Protein AF-A0A962PA14-F1 (afdb_monomer_lite)

pLDDT: mean 83.17, std 15.28, range [43.84, 97.19]

Secondary structure (DSSP, 8-state):
-----------PPPTT--EEEEEEEE-SS-EEEEEEETTTTEEEEEEEE-TTEEEEEEEE--TTS-EEEEEEETT----S--PEEEEE-TT-EEE--

Sequence (97 aa):
MMVTTVSGCTSSIPDNVEMITWYAVNPAGSLRIVLYDTVCGRRYGSLRLPGRQETAITTCAGEDGRASVRYRPHGYASRVEGWTYNTIRANQRVYMQ

Radius of gyration: 16.02 Å; chains: 1; bounding box: 36×52×32 Å

Structure (mmCIF, N/CA/C/O backbone):
data_AF-A0A962PA14-F1
#
_entry.id   AF-A0A962PA14-F1
#
loop_
_atom_site.group_PDB
_atom_site.id
_atom_site.type_symbol
_atom_site.label_atom_id
_atom_site.label_alt_id
_atom_site.label_comp_id
_atom_site.label_asym_id
_atom_site.label_entity_id
_atom_site.label_seq_id
_atom_site.pdbx_PDB_ins_code
_atom_site.Cartn_x
_atom_site.Cartn_y
_atom_site.Cartn_z
_atom_site.occupancy
_atom_site.B_iso_or_equiv
_atom_site.auth_seq_id
_atom_site.auth_comp_id
_atom_site.auth_asym_id
_atom_site.auth_atom_id
_atom_site.pdbx_PDB_model_num
ATOM 1 N N . MET A 1 1 ? -17.368 -44.787 14.087 1.00 44.12 1 MET A N 1
ATOM 2 C CA . MET A 1 1 ? -17.437 -43.810 12.981 1.00 44.12 1 MET A CA 1
ATOM 3 C C . MET A 1 1 ? -16.706 -42.566 13.463 1.00 44.12 1 MET A C 1
ATOM 5 O O . MET A 1 1 ? -17.167 -41.935 14.402 1.00 44.12 1 MET A O 1
ATOM 9 N N . MET A 1 2 ? -15.488 -42.340 12.977 1.00 43.84 2 MET A N 1
ATOM 10 C CA . MET A 1 2 ? -14.571 -41.324 13.505 1.00 43.84 2 MET A CA 1
ATOM 11 C C . MET A 1 2 ? -14.790 -40.032 12.716 1.00 43.84 2 MET A C 1
ATOM 13 O O . MET A 1 2 ? -14.583 -40.017 11.507 1.00 43.84 2 MET A O 1
ATOM 17 N N . VAL A 1 3 ? -15.292 -38.987 13.375 1.00 62.84 3 VAL A N 1
ATOM 18 C CA . VAL A 1 3 ? -15.520 -37.677 12.753 1.00 62.84 3 VAL A CA 1
ATOM 19 C C . VAL A 1 3 ? -14.189 -36.932 12.735 1.00 62.84 3 VAL A C 1
ATOM 21 O O . VAL A 1 3 ? -13.702 -36.485 13.769 1.00 62.84 3 VAL A O 1
ATOM 24 N N . THR A 1 4 ? -13.574 -36.842 11.562 1.00 58.72 4 THR A N 1
ATOM 25 C CA . THR A 1 4 ? -12.374 -36.040 11.318 1.00 58.72 4 THR A CA 1
ATOM 26 C C . THR A 1 4 ? -12.756 -34.560 11.290 1.00 58.72 4 THR A C 1
ATOM 28 O O . THR A 1 4 ? -13.488 -34.109 10.411 1.00 58.72 4 THR A O 1
ATOM 31 N N . THR A 1 5 ? -12.271 -33.791 12.264 1.00 54.78 5 THR A N 1
ATOM 32 C CA . THR A 1 5 ? -12.400 -32.330 12.311 1.00 54.78 5 THR A CA 1
ATOM 33 C C . THR A 1 5 ? -11.638 -31.693 11.151 1.00 54.78 5 THR A C 1
ATOM 35 O O . THR A 1 5 ? -10.419 -31.840 11.049 1.00 54.78 5 THR A O 1
ATOM 38 N N . VAL A 1 6 ? -12.339 -30.963 10.285 1.00 61.16 6 VAL A N 1
ATOM 39 C CA . VAL A 1 6 ? -11.713 -30.145 9.241 1.00 61.16 6 VAL A CA 1
ATOM 40 C C . VAL A 1 6 ? -11.268 -28.834 9.889 1.00 61.16 6 VAL A C 1
ATOM 42 O O . VAL A 1 6 ? -12.042 -27.885 9.987 1.00 61.16 6 VAL A O 1
ATOM 45 N N . SER A 1 7 ? -10.026 -28.777 10.369 1.00 54.84 7 SER A N 1
ATOM 46 C CA . SER A 1 7 ? -9.394 -27.520 10.784 1.00 54.84 7 SER A CA 1
ATOM 47 C C . SER A 1 7 ? -9.048 -26.709 9.536 1.00 54.84 7 SER A C 1
ATOM 49 O O . SER A 1 7 ? -7.924 -26.739 9.040 1.00 54.84 7 SER A O 1
ATOM 51 N N . GLY A 1 8 ? -10.039 -26.013 8.982 1.00 51.59 8 GLY A N 1
ATOM 52 C CA . GLY A 1 8 ? -9.797 -24.980 7.987 1.00 51.59 8 GLY A CA 1
ATOM 53 C C . GLY A 1 8 ? -9.124 -23.795 8.669 1.00 51.59 8 GLY A C 1
ATOM 54 O O . GLY A 1 8 ? -9.754 -23.119 9.477 1.00 51.59 8 GLY A O 1
ATOM 55 N N . CYS A 1 9 ? -7.854 -23.526 8.357 1.00 57.06 9 CYS A N 1
ATOM 56 C CA . CYS A 1 9 ? -7.214 -22.254 8.686 1.00 57.06 9 CYS A CA 1
ATOM 57 C C . CYS A 1 9 ? -7.881 -21.142 7.865 1.00 57.06 9 CYS A C 1
ATOM 59 O O . CYS A 1 9 ? -7.329 -20.677 6.869 1.00 57.06 9 CYS A O 1
ATOM 61 N N . THR A 1 10 ? -9.090 -20.730 8.248 1.00 50.41 10 THR A N 1
ATOM 62 C CA . THR A 1 10 ? -9.620 -19.451 7.796 1.00 50.41 10 THR A CA 1
ATOM 63 C C . THR A 1 10 ? -8.861 -18.393 8.587 1.00 50.41 10 THR A C 1
ATOM 65 O O . THR A 1 10 ? -9.011 -18.259 9.798 1.00 50.41 10 THR A O 1
ATOM 68 N N . SER A 1 11 ? -7.932 -17.702 7.929 1.00 51.03 11 SER A N 1
ATOM 69 C CA . SER A 1 11 ? -7.381 -16.456 8.458 1.00 51.03 11 SER A CA 1
ATOM 70 C C . SER A 1 11 ? -8.487 -15.412 8.310 1.00 51.03 11 SER A C 1
ATOM 72 O O . SER A 1 11 ? -8.492 -14.619 7.372 1.00 51.03 11 SER A O 1
ATOM 74 N N . SER A 1 12 ? -9.501 -15.495 9.172 1.00 57.69 12 SER A N 1
ATOM 75 C CA . SER A 1 12 ? -10.514 -14.458 9.301 1.00 57.69 12 SER A CA 1
ATOM 76 C C . SER A 1 12 ? -9.835 -13.266 9.959 1.00 57.69 12 SER A C 1
ATOM 78 O O . SER A 1 12 ? -9.325 -13.378 11.075 1.00 57.69 12 SER A O 1
ATOM 80 N N . ILE A 1 13 ? -9.770 -12.147 9.239 1.00 62.06 13 ILE A N 1
ATOM 81 C CA . ILE A 1 13 ? -9.438 -10.853 9.838 1.00 62.06 13 ILE A CA 1
ATOM 82 C C . ILE A 1 13 ? -10.409 -10.677 11.014 1.00 62.06 13 ILE A C 1
ATOM 84 O O . ILE A 1 13 ? -11.599 -10.923 10.808 1.00 62.06 13 ILE A O 1
ATOM 88 N N . PRO A 1 14 ? -9.944 -10.346 12.231 1.00 63.34 14 PRO A N 1
ATOM 89 C CA . PRO A 1 14 ? -10.850 -10.165 13.356 1.00 63.34 14 PRO A CA 1
ATOM 90 C C . PRO A 1 14 ? -11.908 -9.122 12.979 1.00 63.34 14 PRO A C 1
ATOM 92 O O . PRO A 1 14 ? -11.554 -8.069 12.446 1.00 63.34 14 PRO A O 1
ATOM 95 N N . ASP A 1 15 ? -13.187 -9.404 13.240 1.00 61.03 15 ASP A N 1
ATOM 96 C CA . ASP A 1 15 ? -14.315 -8.553 12.812 1.00 61.03 15 ASP A CA 1
ATOM 97 C C . ASP A 1 15 ? -14.240 -7.107 13.355 1.00 61.03 15 ASP A C 1
ATOM 99 O O . ASP A 1 15 ? -14.973 -6.227 12.912 1.00 61.03 15 ASP A O 1
ATOM 103 N N . ASN A 1 16 ? -13.342 -6.844 14.307 1.00 68.31 16 ASN A N 1
ATOM 104 C CA . ASN A 1 16 ? -13.109 -5.553 14.943 1.00 68.31 16 ASN A CA 1
ATOM 105 C C . ASN A 1 16 ? -11.916 -4.757 14.382 1.00 68.31 16 ASN A C 1
ATOM 107 O O . ASN A 1 16 ? -11.572 -3.727 14.962 1.00 68.31 16 ASN A O 1
ATOM 111 N N . VAL A 1 17 ? -11.258 -5.210 13.311 1.00 80.50 17 VAL A N 1
ATOM 112 C CA . VAL A 1 17 ? -10.152 -4.454 12.701 1.00 80.50 17 VAL A CA 1
ATOM 113 C C . VAL A 1 17 ? -10.681 -3.576 11.569 1.00 80.50 17 VAL A C 1
ATOM 115 O O . VAL A 1 17 ? -11.171 -4.072 10.555 1.00 80.50 17 VAL A O 1
ATOM 118 N N . GLU A 1 18 ? -10.574 -2.257 11.740 1.00 89.62 18 GLU A N 1
ATOM 119 C CA . GLU A 1 18 ? -10.936 -1.289 10.705 1.00 89.62 18 GLU A CA 1
ATOM 120 C C . GLU A 1 18 ? -10.051 -1.483 9.465 1.00 89.62 18 GLU A C 1
ATOM 122 O O . GLU A 1 18 ? -8.854 -1.742 9.564 1.00 89.62 18 GLU A O 1
ATOM 127 N N . MET A 1 19 ? -10.635 -1.363 8.274 1.00 92.94 19 MET A N 1
ATOM 128 C CA . MET A 1 19 ? -9.926 -1.506 7.004 1.00 92.94 19 MET A CA 1
ATOM 129 C C . MET A 1 19 ? -9.839 -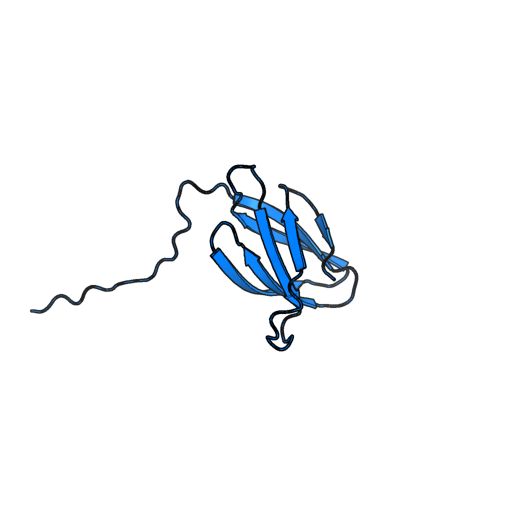0.151 6.312 1.00 92.94 19 MET A C 1
ATOM 131 O O . MET A 1 19 ? -10.855 0.509 6.103 1.00 92.94 19 MET A O 1
ATOM 135 N N . ILE A 1 20 ? -8.641 0.234 5.879 1.00 95.75 20 ILE A N 1
ATOM 136 C CA . ILE A 1 20 ? -8.427 1.463 5.115 1.00 95.75 20 ILE A CA 1
ATOM 137 C C . ILE A 1 20 ? -7.936 1.148 3.710 1.00 95.75 20 ILE A C 1
ATOM 139 O O . ILE A 1 20 ? -7.140 0.234 3.493 1.00 95.75 20 ILE A O 1
ATOM 143 N N . THR A 1 21 ? -8.392 1.941 2.744 1.00 97.19 21 THR A N 1
ATOM 144 C CA . THR A 1 21 ? -7.898 1.882 1.366 1.00 97.19 21 THR A CA 1
ATOM 145 C C . THR A 1 21 ? -6.919 3.021 1.119 1.00 97.19 21 THR A C 1
ATOM 147 O O . THR A 1 21 ? -7.183 4.166 1.481 1.00 97.19 21 THR A O 1
ATOM 150 N N . TRP A 1 22 ? -5.785 2.705 0.507 1.00 96.56 22 TRP A N 1
ATOM 151 C CA . TRP A 1 22 ? -4.732 3.638 0.116 1.00 96.56 22 TRP A CA 1
ATOM 152 C C . TRP A 1 22 ? -4.202 3.274 -1.277 1.00 96.56 22 TRP A C 1
ATOM 154 O O . TRP A 1 22 ? -4.562 2.239 -1.838 1.00 96.56 22 TRP A O 1
ATOM 164 N N . TYR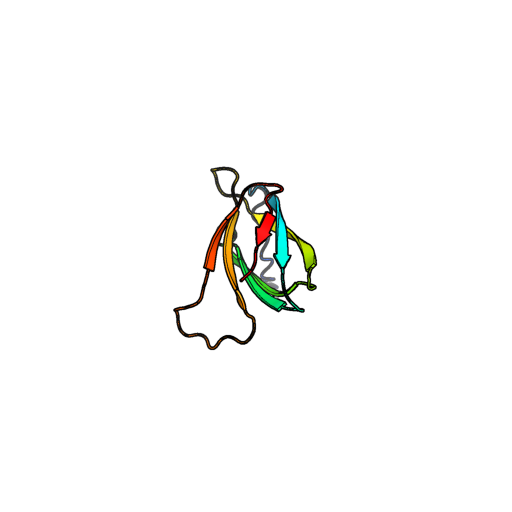 A 1 23 ? -3.371 4.132 -1.866 1.00 96.50 23 TYR A N 1
ATOM 165 C CA . TYR A 1 23 ? -2.984 4.028 -3.273 1.00 96.50 23 TYR A CA 1
ATOM 166 C C . TYR A 1 23 ? -1.476 3.831 -3.428 1.00 96.50 23 TYR A C 1
ATOM 168 O O . TYR A 1 23 ? -0.684 4.717 -3.106 1.00 96.50 23 TYR A O 1
ATOM 176 N N . ALA A 1 24 ? -1.068 2.677 -3.951 1.00 94.31 24 ALA A N 1
ATOM 177 C CA . ALA A 1 24 ? 0.309 2.430 -4.356 1.00 94.31 24 ALA A CA 1
ATOM 178 C C . ALA A 1 24 ? 0.562 3.037 -5.738 1.00 94.31 24 ALA A C 1
ATOM 180 O O . ALA A 1 24 ? -0.100 2.674 -6.711 1.00 94.31 24 ALA A O 1
ATOM 181 N N . VAL A 1 25 ? 1.533 3.940 -5.826 1.00 92.75 25 VAL A N 1
ATOM 182 C CA . VAL A 1 25 ? 1.905 4.632 -7.060 1.00 92.75 25 VAL A CA 1
ATOM 183 C C . VAL A 1 25 ? 3.252 4.114 -7.525 1.00 92.75 25 VAL A C 1
ATOM 185 O O . VAL A 1 25 ? 4.240 4.195 -6.801 1.00 92.75 25 VAL A O 1
ATOM 188 N N . ASN A 1 26 ? 3.309 3.604 -8.749 1.00 89.31 26 ASN A N 1
ATOM 189 C CA . ASN A 1 26 ? 4.559 3.199 -9.374 1.00 89.31 26 ASN A CA 1
ATOM 190 C C . ASN A 1 26 ? 4.947 4.224 -10.454 1.00 89.31 26 ASN A C 1
ATOM 192 O O . ASN A 1 26 ? 4.321 4.243 -11.516 1.00 89.31 26 ASN A O 1
ATOM 196 N N . PRO A 1 27 ? 5.952 5.087 -10.218 1.00 81.81 27 PRO A N 1
ATOM 197 C CA . PRO A 1 27 ? 6.314 6.142 -11.165 1.00 81.81 27 PRO A CA 1
ATOM 198 C C . PRO A 1 27 ? 7.036 5.619 -12.423 1.00 81.81 27 PRO A C 1
ATOM 200 O O . PRO A 1 27 ? 7.137 6.345 -13.413 1.00 81.81 27 PRO A O 1
ATOM 203 N N . ALA A 1 28 ? 7.538 4.380 -12.401 1.00 81.00 28 ALA A N 1
ATOM 204 C CA . ALA A 1 28 ? 8.379 3.802 -13.447 1.00 81.00 28 ALA A CA 1
ATOM 205 C C . ALA A 1 28 ? 7.615 2.784 -14.328 1.00 81.00 28 ALA A C 1
ATOM 207 O O . ALA A 1 28 ? 6.414 2.924 -14.568 1.00 81.00 28 ALA A O 1
ATOM 208 N N . GLY A 1 29 ? 8.325 1.785 -14.871 1.00 81.12 29 GLY A N 1
ATOM 209 C CA . GLY A 1 29 ? 7.745 0.649 -15.605 1.00 81.12 29 GLY A CA 1
ATOM 210 C C . GLY A 1 29 ? 7.045 -0.354 -14.684 1.00 81.12 29 GLY A C 1
ATOM 211 O O . GLY A 1 29 ? 6.981 -0.143 -13.483 1.00 81.12 29 GLY A O 1
ATOM 212 N N . SER A 1 30 ? 6.514 -1.465 -15.210 1.00 83.38 30 SER A N 1
ATOM 213 C CA . SER A 1 30 ? 5.784 -2.440 -14.380 1.00 83.38 30 SER A CA 1
ATOM 214 C C . SER A 1 30 ? 6.655 -3.019 -13.260 1.00 83.38 30 SER A C 1
ATOM 216 O O . SER A 1 30 ? 7.686 -3.629 -13.541 1.00 83.38 30 SER A O 1
ATOM 218 N N . LEU A 1 31 ? 6.195 -2.901 -12.016 1.00 87.31 31 LEU A N 1
ATOM 219 C CA . LEU A 1 31 ? 6.864 -3.431 -10.831 1.00 87.31 31 LEU A CA 1
ATOM 220 C C . LEU A 1 31 ? 5.988 -4.514 -10.207 1.00 87.31 31 LEU A C 1
ATOM 222 O O . LEU A 1 31 ? 4.763 -4.404 -10.184 1.00 87.31 31 LEU A O 1
ATOM 226 N N . ARG A 1 32 ? 6.602 -5.572 -9.683 1.00 91.06 32 ARG A N 1
ATOM 227 C CA . ARG A 1 32 ? 5.918 -6.477 -8.758 1.00 91.06 32 ARG A CA 1
ATOM 228 C C . ARG A 1 32 ? 6.500 -6.272 -7.380 1.00 91.06 32 ARG A C 1
ATOM 230 O O . ARG A 1 32 ? 7.719 -6.253 -7.248 1.00 91.06 32 ARG A O 1
ATOM 237 N N . ILE A 1 33 ? 5.646 -6.173 -6.372 1.00 90.88 33 ILE A N 1
ATOM 238 C CA . ILE A 1 33 ? 6.067 -6.078 -4.978 1.00 90.88 33 ILE A CA 1
ATOM 239 C C . ILE A 1 33 ? 5.503 -7.232 -4.160 1.00 90.88 33 ILE A C 1
ATOM 241 O O . ILE A 1 33 ? 4.497 -7.858 -4.498 1.00 90.88 33 ILE A O 1
ATOM 245 N N . VAL A 1 34 ? 6.166 -7.512 -3.051 1.00 91.94 34 VAL A N 1
ATOM 246 C CA . VAL A 1 34 ? 5.569 -8.211 -1.922 1.00 91.94 34 VAL A CA 1
ATOM 247 C C . VAL A 1 34 ? 5.213 -7.147 -0.900 1.00 91.94 34 VAL A C 1
ATOM 249 O O . VAL A 1 34 ? 6.085 -6.376 -0.511 1.00 91.94 34 VAL A O 1
ATOM 252 N N . LEU A 1 35 ? 3.960 -7.127 -0.464 1.00 93.38 35 LEU A N 1
ATOM 253 C CA . LEU A 1 35 ? 3.483 -6.261 0.609 1.00 93.38 35 LEU A CA 1
ATOM 254 C C . LEU A 1 35 ? 3.117 -7.130 1.811 1.00 93.38 35 LEU A C 1
ATOM 256 O O . LEU A 1 35 ? 2.585 -8.232 1.666 1.00 93.38 35 LEU A O 1
ATOM 260 N N . TYR A 1 36 ? 3.413 -6.636 2.999 1.00 93.75 36 TYR A N 1
ATOM 261 C CA . TYR A 1 36 ? 3.044 -7.252 4.257 1.00 93.75 36 TYR A CA 1
ATOM 262 C C . TYR A 1 36 ? 2.384 -6.201 5.140 1.00 93.75 36 TYR A C 1
ATOM 264 O O . TYR A 1 36 ? 3.004 -5.198 5.480 1.00 93.75 36 TYR A O 1
ATOM 272 N N . ASP A 1 37 ? 1.133 -6.452 5.484 1.00 94.25 37 ASP A N 1
ATOM 273 C CA . ASP A 1 37 ? 0.359 -5.709 6.466 1.00 94.25 37 ASP A CA 1
ATOM 274 C C . ASP A 1 37 ? 0.744 -6.216 7.855 1.00 94.25 37 ASP A C 1
ATOM 276 O O . ASP A 1 37 ? 0.555 -7.394 8.168 1.00 94.25 37 ASP A O 1
ATOM 280 N N . THR A 1 38 ? 1.364 -5.356 8.658 1.00 94.00 38 THR A N 1
ATOM 281 C CA . THR A 1 38 ? 1.841 -5.725 9.994 1.00 94.00 38 THR A CA 1
ATOM 282 C C . THR A 1 38 ? 0.738 -5.677 11.040 1.00 94.00 38 THR A C 1
ATOM 284 O O . THR A 1 38 ? 0.885 -6.352 12.053 1.00 94.00 38 THR A O 1
ATOM 287 N N . VAL A 1 39 ? -0.361 -4.958 10.790 1.00 93.06 39 VAL A N 1
ATOM 288 C CA . VAL A 1 39 ? -1.499 -4.865 11.713 1.00 93.06 39 VAL A CA 1
ATOM 289 C C . VAL A 1 39 ? -2.237 -6.199 11.748 1.00 93.06 39 VAL A C 1
ATOM 291 O O . VAL A 1 39 ? -2.395 -6.798 12.804 1.00 93.06 39 VAL A O 1
ATOM 294 N N . CYS A 1 40 ? -2.614 -6.715 10.578 1.00 90.31 40 CYS A N 1
ATOM 295 C CA . CYS A 1 40 ? -3.300 -8.006 10.470 1.00 90.31 40 CYS A CA 1
ATOM 296 C C . CYS A 1 40 ? -2.366 -9.199 10.248 1.00 90.31 40 CYS A C 1
ATOM 298 O O . CYS A 1 40 ? -2.830 -10.328 10.095 1.00 90.31 40 CYS A O 1
ATOM 300 N N . GLY A 1 41 ? -1.052 -8.974 10.157 1.00 90.19 41 GLY A N 1
ATOM 301 C CA . GLY A 1 41 ? -0.085 -10.029 9.846 1.00 90.19 41 GLY A CA 1
ATOM 302 C C . GLY A 1 41 ? -0.300 -10.672 8.468 1.00 90.19 41 GLY A C 1
ATOM 303 O O . GLY A 1 41 ? 0.037 -11.840 8.264 1.00 90.19 41 GLY A O 1
ATOM 304 N N . ARG A 1 42 ? -0.877 -9.937 7.508 1.00 89.25 42 ARG A N 1
ATOM 305 C CA . ARG A 1 42 ? -1.278 -10.469 6.199 1.00 89.25 42 ARG A CA 1
ATOM 306 C C . ARG A 1 42 ? -0.228 -10.191 5.133 1.00 89.25 42 ARG A C 1
ATOM 308 O O . ARG A 1 42 ? 0.192 -9.058 4.912 1.00 89.25 42 ARG A O 1
ATOM 315 N N . ARG A 1 43 ? 0.143 -11.231 4.385 1.00 89.94 43 ARG A N 1
ATOM 316 C CA . ARG A 1 43 ? 1.037 -11.113 3.228 1.00 89.94 43 ARG A CA 1
ATOM 317 C C . ARG A 1 43 ? 0.252 -11.048 1.920 1.00 89.94 43 ARG A C 1
ATOM 319 O O . ARG A 1 43 ? -0.467 -11.981 1.579 1.00 89.94 43 ARG A O 1
ATOM 326 N N . TYR A 1 44 ? 0.500 -10.008 1.134 1.00 89.19 44 TYR A N 1
ATOM 327 C CA . TYR A 1 44 ? 0.072 -9.895 -0.256 1.00 89.19 44 TYR A CA 1
ATOM 328 C C . TYR A 1 44 ? 1.242 -10.301 -1.160 1.00 89.19 44 TYR A C 1
ATOM 330 O O . TYR A 1 44 ? 2.204 -9.555 -1.378 1.00 89.19 44 TYR A O 1
ATOM 338 N N . GLY A 1 45 ? 1.206 -11.550 -1.624 1.00 76.75 45 GLY A N 1
ATOM 339 C CA . GLY A 1 45 ? 2.242 -12.113 -2.482 1.00 76.75 45 GLY A CA 1
ATOM 340 C C . GLY A 1 45 ? 2.097 -11.646 -3.930 1.00 76.75 45 GLY A C 1
ATOM 341 O O . GLY A 1 45 ? 1.103 -11.957 -4.570 1.00 76.75 45 GLY A O 1
ATOM 342 N N . SER A 1 46 ? 3.121 -10.969 -4.460 1.00 83.38 46 SER A N 1
ATOM 343 C CA . SER A 1 46 ? 3.238 -10.610 -5.885 1.00 83.38 46 SER A CA 1
ATOM 344 C C . SER A 1 46 ? 2.160 -9.640 -6.395 1.00 83.38 46 SER A C 1
ATOM 346 O O . SER A 1 46 ? 1.507 -9.879 -7.410 1.00 83.38 46 SER A O 1
ATOM 348 N N . LEU A 1 47 ? 2.002 -8.500 -5.719 1.00 90.81 47 LEU A N 1
ATOM 349 C CA . LEU A 1 47 ? 1.174 -7.401 -6.216 1.00 90.81 47 LEU A CA 1
ATOM 350 C C . LEU A 1 47 ? 1.828 -6.784 -7.451 1.00 90.81 47 LEU A C 1
ATOM 352 O O . LEU A 1 47 ? 2.956 -6.291 -7.384 1.00 90.81 47 LEU A O 1
ATOM 356 N N . ARG A 1 48 ? 1.122 -6.808 -8.582 1.00 91.62 48 ARG A N 1
ATOM 357 C CA . ARG A 1 48 ? 1.552 -6.138 -9.810 1.00 91.62 48 ARG A CA 1
ATOM 358 C C . ARG A 1 48 ? 1.110 -4.680 -9.767 1.00 91.62 48 ARG A C 1
ATOM 360 O O .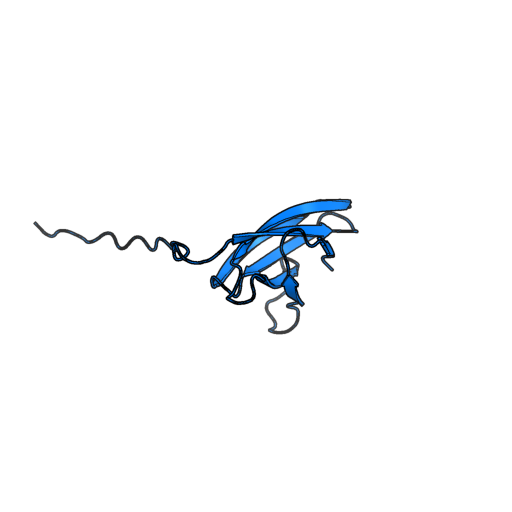 ARG A 1 48 ? -0.083 -4.409 -9.762 1.00 91.62 48 ARG A O 1
ATOM 367 N N . LEU A 1 49 ? 2.076 -3.772 -9.809 1.00 91.69 49 LEU A N 1
ATOM 368 C CA . LEU A 1 49 ? 1.860 -2.339 -9.927 1.00 91.69 49 LEU A CA 1
ATOM 369 C C . LEU A 1 49 ? 2.098 -1.920 -11.386 1.00 91.69 49 LEU A C 1
ATOM 371 O O . LEU A 1 49 ? 3.251 -1.938 -11.848 1.00 91.69 49 LEU A O 1
ATOM 375 N N . PRO A 1 50 ? 1.041 -1.586 -12.147 1.00 89.81 50 PRO A N 1
ATOM 376 C CA . PRO A 1 50 ? 1.201 -1.019 -13.475 1.00 89.81 50 PRO A CA 1
ATOM 377 C C . PRO A 1 50 ? 1.992 0.291 -13.395 1.00 89.81 50 PRO A C 1
ATOM 379 O O . PRO A 1 50 ? 1.882 1.046 -12.432 1.00 89.81 50 PRO A O 1
ATOM 382 N N . GLY A 1 51 ? 2.837 0.532 -14.394 1.00 89.06 51 GLY A N 1
ATOM 383 C CA . GLY A 1 51 ? 3.625 1.759 -14.453 1.00 89.06 51 GLY A CA 1
ATOM 384 C C . GLY A 1 51 ? 2.734 2.978 -14.670 1.00 89.06 51 GLY A C 1
ATOM 385 O O . GLY A 1 51 ? 1.776 2.908 -15.442 1.00 89.06 51 GLY A O 1
ATOM 386 N N . ARG A 1 52 ? 3.067 4.092 -14.011 1.00 86.44 52 ARG A N 1
ATOM 387 C CA . ARG A 1 52 ? 2.363 5.385 -14.096 1.00 86.44 52 ARG A CA 1
ATOM 388 C C . ARG A 1 52 ? 0.876 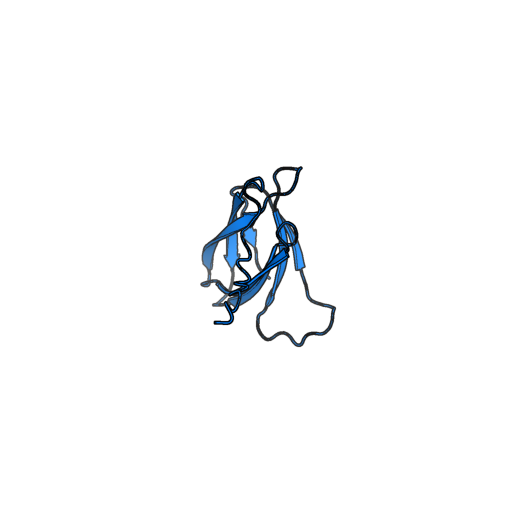5.315 -13.727 1.00 86.44 52 ARG A C 1
ATOM 390 O O . ARG A 1 52 ? 0.078 6.101 -14.227 1.00 86.44 52 ARG A O 1
ATOM 397 N N . GLN A 1 53 ? 0.504 4.363 -12.877 1.00 90.38 53 GLN A N 1
ATOM 398 C CA . GLN A 1 53 ? -0.870 4.156 -12.431 1.00 90.38 53 GLN A CA 1
ATOM 399 C C . GLN A 1 53 ? -0.923 3.981 -10.914 1.00 90.38 53 GLN A C 1
ATOM 401 O O . GLN A 1 53 ? 0.048 3.559 -10.280 1.00 90.38 53 GLN A O 1
ATOM 406 N N . GLU A 1 54 ? -2.083 4.302 -10.347 1.00 92.81 54 GLU A N 1
ATOM 407 C CA . GLU A 1 54 ? -2.398 4.057 -8.943 1.00 92.81 54 GLU A CA 1
ATOM 408 C C . GLU A 1 54 ? -3.051 2.682 -8.809 1.00 92.81 54 GLU A C 1
ATOM 410 O O . GLU A 1 54 ? -3.953 2.328 -9.566 1.00 92.81 54 GLU A O 1
ATOM 415 N N . THR A 1 55 ? -2.597 1.893 -7.842 1.00 94.44 55 THR A N 1
ATOM 416 C CA . THR A 1 55 ? -3.235 0.630 -7.465 1.00 94.44 55 THR A CA 1
ATOM 417 C C . THR A 1 55 ? -3.839 0.795 -6.084 1.00 94.44 55 THR A C 1
ATOM 419 O O . THR A 1 55 ? -3.111 1.052 -5.125 1.00 94.44 55 THR A O 1
ATOM 422 N N . ALA A 1 56 ? -5.160 0.659 -5.980 1.00 96.25 56 ALA A N 1
ATOM 423 C CA . ALA A 1 56 ? -5.841 0.663 -4.693 1.00 96.25 56 ALA A CA 1
ATOM 424 C C . ALA A 1 56 ? -5.479 -0.601 -3.901 1.00 96.25 56 ALA A C 1
ATOM 426 O O . ALA A 1 56 ? -5.520 -1.717 -4.425 1.00 96.25 56 ALA A O 1
ATOM 427 N N . ILE A 1 57 ? -5.113 -0.413 -2.638 1.00 94.88 57 ILE A N 1
ATOM 428 C CA . ILE A 1 57 ? -4.753 -1.470 -1.700 1.00 94.88 57 ILE A CA 1
ATOM 429 C C . ILE A 1 57 ? -5.537 -1.238 -0.418 1.00 94.88 57 ILE A C 1
ATOM 431 O O . ILE A 1 57 ? -5.497 -0.149 0.151 1.00 94.88 57 ILE A O 1
ATOM 435 N N . THR A 1 58 ? -6.230 -2.275 0.042 1.00 95.25 58 THR A N 1
ATOM 436 C CA . THR A 1 58 ? -6.959 -2.248 1.309 1.00 95.25 58 THR A CA 1
ATOM 437 C C . THR A 1 58 ? -6.200 -3.061 2.348 1.00 95.25 58 THR A C 1
ATOM 439 O O . THR A 1 58 ? -5.910 -4.239 2.133 1.00 95.25 58 THR A O 1
ATOM 442 N N . THR A 1 59 ? -5.864 -2.428 3.466 1.00 94.81 59 THR A N 1
ATOM 443 C CA . THR A 1 59 ? -5.099 -3.007 4.581 1.00 94.81 59 THR A CA 1
ATOM 444 C C . THR A 1 59 ? -5.768 -2.662 5.899 1.00 94.81 59 THR A C 1
ATOM 446 O O . THR A 1 59 ? -6.533 -1.702 5.984 1.00 94.81 59 THR A O 1
ATOM 449 N N . CYS A 1 60 ? -5.445 -3.425 6.927 1.00 94.62 60 CYS A N 1
ATOM 450 C CA . CYS A 1 60 ? -5.921 -3.194 8.272 1.00 94.62 60 CYS A CA 1
ATOM 451 C C . CYS A 1 60 ? -5.337 -1.908 8.854 1.00 94.62 60 CYS A C 1
ATOM 453 O O . CYS A 1 60 ? -4.149 -1.621 8.691 1.00 94.62 60 CYS A O 1
ATOM 455 N N . ALA A 1 61 ? -6.177 -1.144 9.538 1.00 94.25 61 ALA A N 1
ATOM 456 C CA . ALA A 1 61 ? -5.792 -0.022 10.368 1.00 94.25 61 ALA A CA 1
ATOM 457 C C . ALA A 1 61 ? -5.587 -0.485 11.813 1.00 94.25 61 ALA A C 1
ATOM 459 O O . ALA A 1 61 ? -6.350 -1.294 12.340 1.00 94.25 61 ALA A O 1
ATOM 460 N N . GLY A 1 62 ? -4.519 0.010 12.436 1.00 90.81 62 GLY A N 1
ATOM 461 C CA . GLY A 1 62 ? -4.286 -0.150 13.864 1.00 90.81 62 GLY A CA 1
ATOM 462 C C . GLY A 1 62 ? -5.156 0.799 14.686 1.00 90.81 62 GLY A C 1
ATOM 463 O O . GLY A 1 62 ? -5.987 1.535 14.155 1.00 90.81 62 GLY A O 1
ATOM 464 N N . GLU A 1 63 ? -4.916 0.831 15.993 1.00 89.38 63 GLU A N 1
ATOM 465 C CA . GLU A 1 63 ? -5.663 1.671 16.943 1.00 89.38 63 GLU A CA 1
ATOM 466 C C . GLU A 1 63 ? -5.573 3.180 16.642 1.00 89.38 63 GLU A C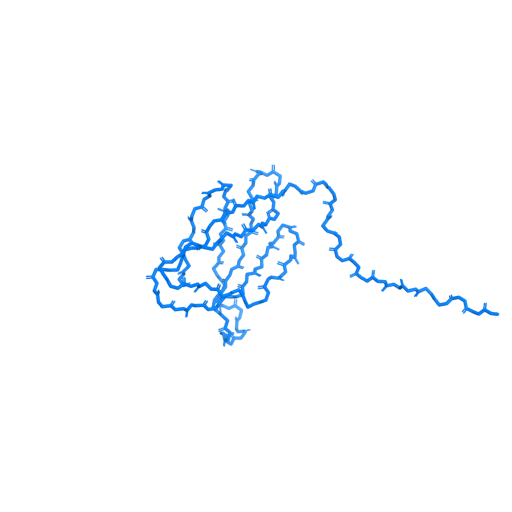 1
ATOM 468 O O . GLU A 1 63 ? -6.433 3.950 17.058 1.00 89.38 63 GLU A O 1
ATOM 473 N N . ASP A 1 64 ? -4.553 3.617 15.895 1.00 91.31 64 ASP A N 1
ATOM 474 C CA . ASP A 1 64 ? -4.375 5.009 15.470 1.00 91.31 64 ASP A CA 1
ATOM 475 C C . ASP A 1 64 ? -5.091 5.351 14.146 1.00 91.31 64 ASP A C 1
ATOM 477 O O . ASP A 1 64 ? -4.909 6.452 13.611 1.00 91.31 64 ASP A O 1
ATOM 481 N N . GLY A 1 65 ? -5.874 4.416 13.595 1.00 91.75 65 GLY A N 1
ATOM 482 C CA . GLY A 1 65 ? -6.583 4.564 12.323 1.00 91.75 65 GLY A CA 1
ATOM 483 C C . GLY A 1 65 ? -5.667 4.503 11.095 1.00 91.75 65 GLY A C 1
ATOM 484 O O . GLY A 1 65 ? -6.050 4.947 10.008 1.00 91.75 65 GLY A O 1
ATOM 485 N N . ARG A 1 66 ? -4.428 4.009 11.241 1.00 95.50 66 ARG A N 1
ATOM 486 C CA . ARG A 1 66 ? -3.451 3.917 10.147 1.00 95.50 66 ARG A CA 1
ATOM 487 C C . ARG A 1 66 ? -3.039 2.484 9.887 1.00 95.50 66 ARG A C 1
ATOM 489 O O . ARG A 1 66 ? -2.906 1.675 10.799 1.00 95.50 66 ARG A O 1
ATOM 496 N N . ALA A 1 67 ? -2.771 2.180 8.626 1.00 95.31 67 ALA A N 1
ATOM 497 C CA . ALA A 1 67 ? -2.150 0.922 8.266 1.00 95.31 67 ALA A CA 1
ATOM 498 C C . ALA A 1 67 ? -0.652 0.995 8.528 1.00 95.31 67 ALA A C 1
ATOM 500 O O . ALA A 1 67 ? 0.003 1.977 8.178 1.00 95.31 67 ALA A O 1
ATOM 501 N N . SER A 1 68 ? -0.101 -0.073 9.086 1.00 95.62 68 SER A N 1
ATOM 502 C CA . SER A 1 68 ? 1.338 -0.285 9.139 1.00 95.62 68 SER A CA 1
ATOM 503 C C . SER A 1 68 ? 1.678 -1.385 8.142 1.00 95.62 68 SER A C 1
ATOM 505 O O . SER A 1 68 ? 1.103 -2.476 8.158 1.00 95.62 68 SER A O 1
ATOM 507 N N . VAL A 1 69 ? 2.554 -1.067 7.193 1.00 94.94 69 VAL A N 1
ATOM 508 C CA . VAL A 1 69 ? 2.929 -1.994 6.129 1.00 94.94 69 VAL A CA 1
ATOM 509 C C . VAL A 1 69 ? 4.429 -1.995 5.913 1.00 94.94 69 VAL A C 1
ATOM 511 O O . VAL A 1 69 ? 5.132 -1.013 6.153 1.00 94.94 69 VAL A O 1
ATOM 514 N N . ARG A 1 70 ? 4.919 -3.103 5.373 1.00 93.81 70 ARG A N 1
ATOM 515 C CA . ARG A 1 70 ? 6.251 -3.186 4.785 1.00 93.81 70 ARG A CA 1
ATOM 516 C C . ARG A 1 70 ? 6.167 -3.792 3.399 1.00 93.81 70 ARG A C 1
ATOM 518 O O . ARG A 1 70 ? 5.408 -4.734 3.177 1.00 93.81 70 ARG A O 1
ATOM 525 N N . TYR A 1 71 ? 6.947 -3.278 2.464 1.00 92.38 71 TYR A N 1
ATOM 526 C CA . TYR A 1 71 ? 6.975 -3.788 1.100 1.00 92.38 71 TYR A CA 1
ATOM 527 C C . TYR A 1 71 ? 8.394 -3.897 0.558 1.00 92.38 71 TYR A C 1
ATOM 529 O O . TYR A 1 71 ? 9.331 -3.322 1.107 1.00 92.38 71 TYR A O 1
ATOM 537 N N . ARG A 1 72 ? 8.545 -4.678 -0.512 1.00 89.81 72 ARG A N 1
ATOM 538 C CA . ARG A 1 72 ? 9.790 -4.803 -1.277 1.00 89.81 72 ARG A CA 1
ATOM 539 C C . ARG A 1 72 ? 9.519 -5.289 -2.700 1.00 89.81 72 ARG A C 1
ATOM 541 O O . ARG A 1 72 ? 8.501 -5.960 -2.905 1.00 89.81 72 ARG A O 1
ATOM 548 N N . PRO A 1 73 ? 10.428 -5.069 -3.660 1.00 88.19 73 PRO A N 1
ATOM 549 C CA . PRO A 1 73 ? 10.346 -5.696 -4.974 1.00 88.19 73 PRO A CA 1
ATOM 550 C C . PRO A 1 73 ? 10.265 -7.229 -4.896 1.00 88.19 73 PRO A C 1
ATOM 552 O O . PRO A 1 73 ? 10.918 -7.893 -4.086 1.00 88.19 73 PRO A O 1
ATOM 555 N N . HIS A 1 74 ? 9.435 -7.818 -5.748 1.00 85.31 74 HIS A N 1
ATOM 556 C CA . HIS A 1 74 ? 9.309 -9.262 -5.890 1.00 85.31 74 HIS A CA 1
ATOM 557 C C . HIS A 1 74 ? 10.571 -9.845 -6.540 1.00 85.31 74 HIS A C 1
ATOM 559 O O . HIS A 1 74 ? 11.084 -9.290 -7.505 1.00 85.31 74 HIS A O 1
ATOM 565 N N . GLY A 1 75 ? 11.049 -10.992 -6.048 1.00 76.62 75 GLY A N 1
ATOM 566 C CA . GLY A 1 75 ? 12.278 -11.630 -6.541 1.00 76.62 75 GLY A CA 1
ATOM 567 C C . GLY A 1 75 ? 13.568 -11.114 -5.895 1.00 76.62 75 GLY A C 1
ATOM 568 O O . GLY A 1 75 ? 14.629 -11.670 -6.158 1.00 76.62 75 GLY A O 1
ATOM 569 N N . TYR A 1 76 ? 13.492 -10.116 -5.007 1.00 69.12 76 TYR A N 1
ATOM 570 C CA . TYR A 1 76 ? 14.642 -9.705 -4.204 1.00 69.12 76 TYR A CA 1
ATOM 571 C C . TYR A 1 76 ? 15.054 -10.842 -3.254 1.00 69.12 76 TYR A C 1
ATOM 573 O O . TYR A 1 76 ? 14.219 -11.360 -2.498 1.00 69.12 76 TYR A O 1
ATOM 581 N N . ALA A 1 77 ? 16.327 -11.254 -3.320 1.00 57.41 77 ALA A N 1
ATOM 582 C CA . ALA A 1 77 ? 16.877 -12.317 -2.482 1.00 57.41 77 ALA A CA 1
ATOM 583 C C . ALA A 1 77 ? 16.683 -11.957 -1.004 1.00 57.41 77 ALA A C 1
ATOM 585 O O . ALA A 1 77 ? 16.933 -10.830 -0.587 1.00 57.41 77 ALA A O 1
ATOM 586 N N . SER A 1 78 ? 16.198 -12.915 -0.217 1.00 53.84 78 SER A N 1
ATOM 587 C CA . SER A 1 78 ? 15.676 -12.758 1.144 1.00 53.84 78 SER A CA 1
ATOM 588 C C . SER A 1 78 ? 16.723 -12.436 2.221 1.00 53.84 78 SER A C 1
ATOM 590 O O . SER A 1 78 ? 16.633 -12.969 3.327 1.00 53.84 78 SER A O 1
ATOM 592 N N . ARG A 1 79 ? 17.713 -11.586 1.940 1.00 55.50 79 ARG A N 1
ATOM 593 C CA . ARG A 1 79 ? 18.499 -10.968 3.009 1.00 55.50 79 ARG A CA 1
ATOM 594 C C . ARG A 1 79 ? 17.559 -10.034 3.783 1.00 55.50 79 ARG A C 1
ATOM 596 O O . ARG A 1 79 ? 16.614 -9.487 3.221 1.00 55.50 79 ARG A O 1
ATOM 603 N N . VAL A 1 80 ? 17.733 -9.970 5.099 1.00 55.34 80 VAL A N 1
ATOM 604 C CA . VAL A 1 80 ? 16.835 -9.264 6.037 1.00 55.34 80 VAL A CA 1
ATOM 605 C C . VAL A 1 80 ? 16.722 -7.764 5.701 1.00 55.34 80 VAL A C 1
ATOM 607 O O . VAL A 1 80 ? 15.715 -7.130 6.012 1.00 55.34 80 VAL A O 1
ATOM 610 N N . GLU A 1 81 ? 17.711 -7.230 4.986 1.00 58.25 81 GLU A N 1
ATOM 611 C CA . GLU A 1 81 ? 17.762 -5.867 4.463 1.00 58.25 81 GLU A CA 1
ATOM 612 C C . GLU A 1 81 ? 16.986 -5.724 3.141 1.00 58.25 81 GLU A C 1
ATOM 614 O O . GLU A 1 81 ? 17.078 -6.571 2.253 1.00 58.25 81 GLU A O 1
ATOM 619 N N . GLY A 1 82 ? 16.214 -4.640 3.002 1.00 77.31 82 GLY A N 1
ATOM 620 C CA . GLY A 1 82 ? 15.471 -4.323 1.772 1.00 77.31 82 GLY A CA 1
ATOM 621 C C . GLY A 1 82 ? 13.946 -4.301 1.905 1.00 77.31 82 GLY A C 1
ATOM 622 O O . GLY A 1 82 ? 13.249 -4.289 0.895 1.00 77.31 82 GLY A O 1
ATOM 623 N N . TRP A 1 83 ? 13.410 -4.317 3.128 1.00 87.81 83 TRP A N 1
ATOM 624 C CA . TRP A 1 83 ? 12.017 -3.939 3.370 1.00 87.81 83 TRP A CA 1
ATOM 625 C C . TRP A 1 83 ? 11.914 -2.429 3.579 1.00 87.81 83 TRP A C 1
ATOM 627 O O . TRP A 1 83 ? 12.590 -1.881 4.447 1.00 87.81 83 TRP A O 1
ATOM 637 N N . THR A 1 84 ? 11.018 -1.785 2.839 1.00 91.19 84 THR A N 1
ATOM 638 C CA . THR A 1 84 ? 10.595 -0.409 3.101 1.00 91.19 84 THR A CA 1
ATOM 639 C C . THR A 1 84 ? 9.387 -0.441 4.024 1.00 91.19 84 THR A C 1
ATOM 641 O O . THR A 1 84 ? 8.412 -1.133 3.733 1.00 91.19 84 THR A O 1
ATOM 644 N N . TYR A 1 85 ? 9.445 0.298 5.129 1.00 93.81 85 TYR A N 1
ATOM 645 C CA . TYR A 1 85 ? 8.377 0.385 6.128 1.00 93.81 85 TYR A CA 1
ATOM 646 C C . TYR A 1 85 ? 7.594 1.680 5.938 1.00 93.81 85 TYR A C 1
ATOM 648 O O . TYR A 1 85 ? 8.182 2.722 5.650 1.00 93.81 85 TYR A O 1
ATOM 656 N N . ASN A 1 86 ? 6.273 1.623 6.090 1.00 94.56 86 ASN A N 1
ATOM 657 C CA . ASN A 1 86 ? 5.429 2.802 5.977 1.00 94.56 86 ASN A CA 1
ATOM 658 C C . ASN A 1 86 ? 4.210 2.721 6.902 1.00 94.56 86 ASN A C 1
ATOM 660 O O . ASN A 1 86 ? 3.639 1.647 7.101 1.00 94.56 86 ASN A O 1
ATOM 664 N N . THR A 1 87 ? 3.802 3.880 7.412 1.00 96.06 87 THR A N 1
ATOM 665 C CA . THR A 1 87 ? 2.554 4.069 8.150 1.00 96.06 87 THR A CA 1
ATOM 666 C C . THR A 1 87 ? 1.645 4.961 7.315 1.00 96.06 87 THR A C 1
ATOM 668 O O . THR A 1 87 ? 1.981 6.108 7.021 1.00 96.06 87 THR A O 1
ATOM 671 N N . ILE A 1 88 ? 0.501 4.423 6.903 1.00 96.56 88 ILE A N 1
ATOM 672 C CA . ILE A 1 88 ? -0.314 4.954 5.812 1.00 96.56 88 ILE A CA 1
ATOM 673 C C . ILE A 1 88 ? -1.711 5.295 6.327 1.00 96.56 88 ILE A C 1
ATOM 675 O O . ILE A 1 88 ? -2.331 4.507 7.035 1.00 96.56 88 ILE A O 1
ATOM 679 N N . ARG A 1 89 ? -2.220 6.472 5.962 1.00 96.69 89 ARG A N 1
ATOM 680 C CA . ARG A 1 89 ? -3.598 6.898 6.251 1.00 96.69 89 ARG A CA 1
ATOM 681 C C . ARG A 1 89 ? -4.555 6.501 5.127 1.00 96.69 89 ARG A C 1
ATOM 683 O O . ARG A 1 89 ? -4.135 6.262 3.994 1.00 96.69 89 ARG A O 1
ATOM 690 N N . ALA A 1 90 ? -5.855 6.509 5.418 1.00 96.12 90 ALA A N 1
ATOM 691 C CA . ALA A 1 90 ? -6.881 6.335 4.396 1.00 96.12 90 ALA A CA 1
ATOM 692 C C . ALA A 1 90 ? -6.714 7.359 3.259 1.00 96.12 90 ALA A C 1
ATOM 694 O O . ALA A 1 90 ? -6.414 8.531 3.493 1.00 96.12 90 ALA A O 1
ATOM 695 N N . ASN A 1 91 ? -6.905 6.900 2.023 1.00 96.88 91 ASN A N 1
ATOM 696 C CA . ASN A 1 91 ? -6.772 7.663 0.780 1.00 96.88 91 ASN A CA 1
ATOM 697 C C . ASN A 1 91 ? -5.380 8.266 0.512 1.00 96.88 91 ASN A C 1
ATOM 699 O O . ASN A 1 91 ? -5.221 9.057 -0.419 1.00 96.88 91 ASN A O 1
ATOM 703 N N . GLN A 1 92 ? -4.353 7.897 1.281 1.00 97.19 92 GLN A N 1
ATOM 704 C CA . GLN A 1 92 ? -2.993 8.370 1.044 1.00 97.19 92 GLN A CA 1
ATOM 705 C C . GLN A 1 92 ? -2.372 7.679 -0.178 1.00 97.19 92 GLN A C 1
A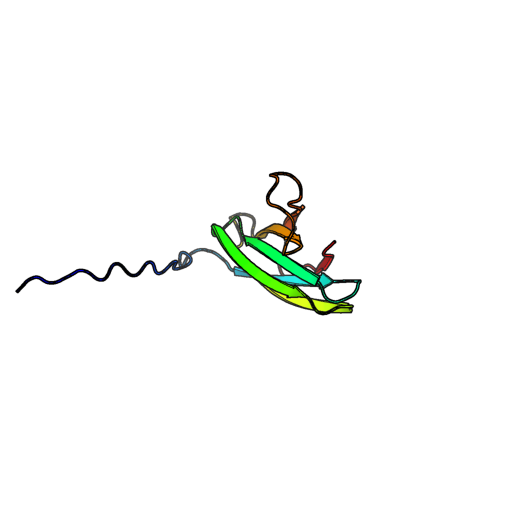TOM 707 O O . GLN A 1 92 ? -2.578 6.489 -0.420 1.00 97.19 92 GLN A O 1
ATOM 712 N N . ARG A 1 93 ? -1.562 8.428 -0.931 1.00 95.69 93 ARG A N 1
ATOM 713 C CA . ARG A 1 93 ? -0.733 7.909 -2.024 1.00 95.69 93 ARG A CA 1
ATOM 714 C C . ARG A 1 93 ? 0.671 7.605 -1.523 1.00 95.69 93 ARG A C 1
ATOM 716 O O . ARG A 1 93 ? 1.288 8.443 -0.867 1.00 95.69 93 ARG A O 1
ATOM 723 N N . VAL A 1 94 ? 1.185 6.430 -1.862 1.00 94.38 94 VAL A N 1
ATOM 724 C CA . VAL A 1 94 ? 2.540 5.996 -1.517 1.00 94.38 94 VAL A CA 1
ATOM 725 C C . VAL A 1 94 ? 3.286 5.632 -2.785 1.00 94.38 94 VAL A C 1
ATOM 727 O O . VAL A 1 94 ? 2.904 4.703 -3.494 1.00 94.38 94 VAL A O 1
ATOM 730 N N . TYR A 1 95 ? 4.365 6.362 -3.054 1.00 91.06 95 TYR A N 1
ATOM 731 C CA . TYR A 1 95 ? 5.256 6.073 -4.168 1.00 91.06 95 TYR A CA 1
ATOM 732 C C . TYR A 1 95 ? 6.135 4.877 -3.823 1.00 91.06 95 TYR A C 1
ATOM 734 O O . TYR A 1 95 ? 6.870 4.899 -2.837 1.00 91.06 95 TYR A O 1
ATOM 742 N N . MET A 1 96 ? 6.023 3.836 -4.637 1.00 87.44 96 MET A N 1
ATOM 743 C CA . MET A 1 96 ? 6.774 2.598 -4.500 1.00 87.44 96 MET A CA 1
ATOM 744 C C . MET A 1 96 ? 8.093 2.743 -5.250 1.00 87.44 96 MET A C 1
ATOM 746 O O . MET A 1 96 ? 8.092 3.086 -6.435 1.00 87.44 96 MET A O 1
ATOM 750 N N . GLN A 1 97 ? 9.194 2.501 -4.543 1.00 73.38 97 GLN A N 1
ATOM 751 C CA . GLN A 1 97 ? 10.567 2.553 -5.047 1.00 73.38 97 GLN A CA 1
ATOM 752 C C . GLN A 1 97 ? 11.272 1.228 -4.764 1.00 73.38 97 GLN A C 1
ATOM 754 O O . GLN A 1 97 ? 10.953 0.604 -3.722 1.00 73.38 97 GLN A O 1
#

Foldseek 3Di:
DDDDDDPDPPLPQPPPWDKAKEWEAEQAAKFWKWKAFPQSRDIDHTDIDHHRDIDIDIGTADPVQWIWMWMATPPPDPDVPGIDIDTGHHHYYDYDD